Protein AF-A0A355H9S3-F1 (afdb_monomer)

Sequence (55 aa):
DLAAADEAVEKLKPLAKRTLRPEVLSGLGGFGGLFELNQSKYKNPVLVSGTDGVG

Nearest PDB structures (foldseek):
  5vk4-assembly1_B  TM=9.507E-01  e=1.385E-03  Neisseria gonorrhoeae
  1cli-assembly2_C  TM=9.007E-01  e=1.982E-02  Escherichia coli

Foldseek 3Di:
DVVVVVVVQVVCQVVVVVVDDPQWPDGPDDPDTGGDDDCVVDPDDDDDDDDDDPD

Structure (mmCIF, N/CA/C/O backbone):
data_AF-A0A355H9S3-F1
#
_entry.id   AF-A0A355H9S3-F1
#
loop_
_atom_site.group_PDB
_atom_site.id
_atom_site.type_symbol
_atom_site.label_atom_id
_atom_site.label_alt_id
_atom_site.label_comp_id
_atom_site.label_asym_id
_atom_site.label_entity_id
_atom_site.label_seq_id
_atom_site.pdbx_PDB_ins_code
_atom_site.Cartn_x
_atom_site.Cartn_y
_atom_site.Cartn_z
_atom_site.occupancy
_atom_site.B_iso_or_equiv
_atom_site.auth_seq_id
_atom_site.auth_comp_id
_atom_site.auth_asym_id
_atom_site.auth_atom_id
_atom_site.pdbx_PDB_model_num
ATOM 1 N N . ASP A 1 1 ? 13.375 -7.964 -20.836 1.00 64.19 1 ASP A N 1
ATOM 2 C CA . ASP A 1 1 ? 11.998 -7.651 -20.415 1.00 64.19 1 ASP A CA 1
ATOM 3 C C . ASP A 1 1 ? 11.904 -6.713 -19.208 1.00 64.19 1 ASP A C 1
ATOM 5 O O . ASP A 1 1 ? 10.917 -6.012 -19.064 1.00 64.19 1 ASP A O 1
ATOM 9 N N . LEU A 1 2 ? 12.951 -6.601 -18.378 1.00 86.06 2 LEU A N 1
ATOM 10 C CA . LEU A 1 2 ? 13.011 -5.604 -17.292 1.00 86.06 2 LEU A CA 1
ATOM 11 C C . LEU A 1 2 ? 12.714 -4.168 -17.763 1.00 86.06 2 LEU A C 1
ATOM 13 O O . LEU A 1 2 ? 11.927 -3.473 -17.139 1.00 86.06 2 LEU A O 1
ATOM 17 N N . ALA A 1 3 ? 13.244 -3.771 -18.923 1.00 92.19 3 ALA A N 1
ATOM 18 C CA . ALA A 1 3 ? 12.998 -2.444 -19.487 1.00 92.19 3 ALA A CA 1
ATOM 19 C C . ALA A 1 3 ? 11.509 -2.152 -19.768 1.00 92.19 3 ALA A C 1
ATOM 21 O O . ALA A 1 3 ? 11.065 -1.024 -19.582 1.00 92.19 3 ALA A O 1
ATOM 22 N N . ALA A 1 4 ? 10.729 -3.157 -20.187 1.00 93.69 4 ALA A N 1
ATOM 23 C CA . ALA A 1 4 ? 9.295 -2.987 -20.420 1.00 93.69 4 ALA A CA 1
ATOM 24 C C . ALA A 1 4 ? 8.528 -2.840 -19.096 1.00 93.69 4 ALA A C 1
ATOM 26 O O . ALA A 1 4 ? 7.593 -2.045 -19.004 1.00 93.69 4 ALA A O 1
ATOM 27 N N . ALA A 1 5 ? 8.953 -3.567 -18.056 1.00 89.81 5 ALA A N 1
ATOM 28 C CA . ALA A 1 5 ? 8.409 -3.418 -16.711 1.00 89.81 5 ALA A CA 1
ATOM 29 C C . ALA A 1 5 ? 8.705 -2.024 -16.134 1.00 89.81 5 ALA A C 1
ATOM 31 O O . ALA A 1 5 ? 7.793 -1.374 -15.623 1.00 89.81 5 ALA A O 1
ATOM 32 N N . ASP A 1 6 ? 9.936 -1.531 -16.281 1.00 91.12 6 ASP A N 1
ATOM 33 C CA . ASP A 1 6 ? 10.323 -0.191 -15.829 1.00 91.12 6 ASP A CA 1
ATOM 34 C C . ASP A 1 6 ? 9.519 0.899 -16.556 1.00 91.12 6 ASP A C 1
ATOM 36 O O . ASP A 1 6 ? 8.979 1.809 -15.923 1.00 91.12 6 ASP A O 1
ATOM 40 N N . GLU A 1 7 ? 9.341 0.774 -17.875 1.00 94.56 7 GLU A N 1
ATOM 41 C CA . GLU A 1 7 ? 8.514 1.699 -18.657 1.00 94.56 7 GLU A CA 1
ATOM 42 C C . GLU A 1 7 ? 7.047 1.696 -18.191 1.00 94.56 7 GLU A C 1
ATOM 44 O O . GLU A 1 7 ? 6.421 2.753 -18.055 1.00 94.56 7 GLU A O 1
ATOM 49 N N . ALA A 1 8 ? 6.486 0.516 -17.915 1.00 93.25 8 ALA A N 1
ATOM 50 C CA . ALA A 1 8 ? 5.130 0.394 -17.390 1.00 93.25 8 ALA A CA 1
ATOM 51 C C . ALA A 1 8 ? 4.998 1.049 -16.006 1.00 93.25 8 ALA A C 1
ATOM 53 O O . ALA A 1 8 ? 4.023 1.763 -15.755 1.00 93.25 8 ALA A O 1
ATOM 54 N N . VAL A 1 9 ? 5.991 0.866 -15.130 1.00 91.56 9 VAL A N 1
ATOM 55 C CA . VAL A 1 9 ? 6.037 1.514 -13.814 1.00 91.56 9 VAL A CA 1
ATOM 56 C C . VAL A 1 9 ? 6.020 3.036 -13.962 1.00 91.56 9 VAL A C 1
ATOM 58 O O . VAL A 1 9 ? 5.206 3.690 -13.305 1.00 91.56 9 VAL A O 1
ATOM 61 N N . GLU A 1 10 ? 6.829 3.614 -14.856 1.00 93.06 10 GLU A N 1
ATOM 62 C CA . GLU A 1 10 ? 6.826 5.066 -15.093 1.00 93.06 10 GLU A CA 1
ATOM 63 C C . GLU A 1 10 ? 5.466 5.584 -15.579 1.00 93.06 10 GLU A C 1
ATOM 65 O O . GLU A 1 10 ? 4.981 6.611 -15.096 1.00 93.06 10 GLU A O 1
ATOM 70 N N . LYS A 1 11 ? 4.797 4.849 -16.475 1.00 95.44 11 LYS A N 1
ATOM 71 C CA . LYS A 1 11 ? 3.460 5.215 -16.973 1.00 95.44 11 LYS A CA 1
ATOM 72 C C . LYS A 1 11 ? 2.382 5.147 -15.889 1.00 95.44 11 LYS A C 1
ATOM 74 O O . LYS A 1 11 ? 1.457 5.960 -15.8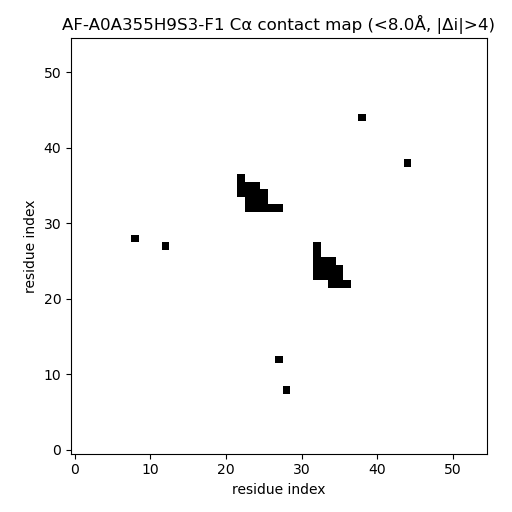90 1.00 95.44 11 LYS A O 1
ATOM 79 N N . LEU A 1 12 ? 2.488 4.199 -14.957 1.00 93.25 12 LEU A N 1
ATOM 80 C CA . LEU A 1 12 ? 1.499 3.988 -13.894 1.00 93.25 12 LEU A CA 1
ATOM 81 C C . LEU A 1 12 ? 1.692 4.923 -12.691 1.00 93.25 12 LEU A C 1
ATOM 83 O O . LEU A 1 12 ? 0.707 5.275 -12.035 1.00 93.25 12 LEU A O 1
ATOM 87 N N . LYS A 1 13 ? 2.924 5.378 -12.420 1.00 91.94 13 LYS A N 1
ATOM 88 C CA . LYS A 1 13 ? 3.250 6.307 -11.322 1.00 91.94 13 LYS A CA 1
ATOM 89 C C . LYS A 1 13 ? 2.288 7.492 -11.169 1.00 91.94 13 LYS A C 1
ATOM 91 O O . LYS A 1 13 ? 1.801 7.685 -10.053 1.00 91.94 13 LYS A O 1
ATOM 96 N N . PRO A 1 14 ? 1.966 8.289 -12.207 1.00 94.06 14 PRO A N 1
ATOM 97 C CA . PRO A 1 14 ? 1.063 9.430 -12.045 1.00 94.06 14 PRO A CA 1
ATOM 98 C C . PRO A 1 14 ? -0.370 9.017 -11.680 1.00 94.06 14 PRO A C 1
ATOM 100 O O . PRO A 1 14 ? -1.032 9.717 -10.912 1.00 94.06 14 PRO A O 1
ATOM 103 N N . LEU A 1 15 ? -0.843 7.875 -12.187 1.00 95.38 15 LEU A N 1
ATOM 104 C CA . LEU A 1 15 ? -2.188 7.371 -11.907 1.00 95.38 15 LEU A CA 1
ATOM 105 C C . LEU A 1 15 ? -2.308 6.902 -10.456 1.00 95.38 15 LEU A C 1
ATOM 107 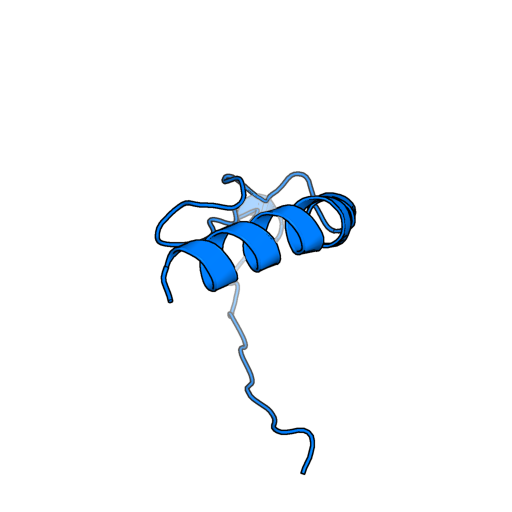O O . LEU A 1 15 ? -3.241 7.300 -9.762 1.00 95.38 15 LEU A O 1
ATOM 111 N N . ALA A 1 16 ? -1.333 6.128 -9.981 1.00 92.62 16 ALA A N 1
ATOM 112 C CA . ALA A 1 16 ? -1.287 5.662 -8.599 1.00 92.62 16 ALA A CA 1
ATOM 113 C C . ALA A 1 16 ? -0.983 6.801 -7.60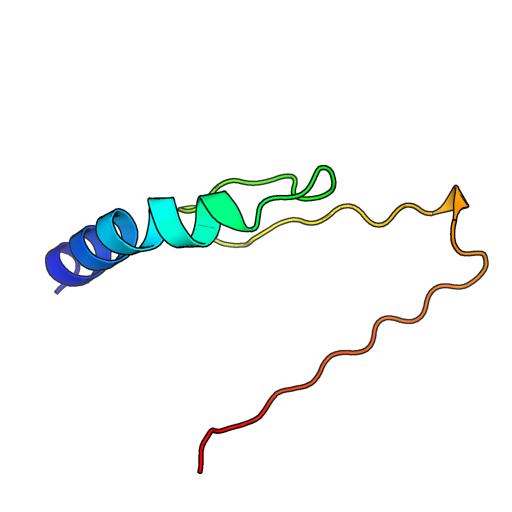5 1.00 92.62 16 ALA A C 1
ATOM 115 O O . ALA A 1 16 ? -1.539 6.837 -6.511 1.00 92.62 16 ALA A O 1
ATOM 116 N N . LYS A 1 17 ? -0.187 7.812 -7.989 1.00 91.62 17 LYS A N 1
ATOM 117 C CA . LYS A 1 17 ? 0.050 9.002 -7.152 1.00 91.62 17 LYS A CA 1
ATOM 118 C C . LYS A 1 17 ? -1.242 9.768 -6.840 1.00 91.62 17 LYS A C 1
ATOM 120 O O . LYS A 1 17 ? -1.374 10.322 -5.752 1.00 91.62 17 LYS A O 1
ATOM 125 N N . ARG A 1 18 ? -2.210 9.784 -7.764 1.00 95.12 18 ARG A N 1
ATOM 126 C CA . ARG A 1 18 ? -3.508 10.456 -7.576 1.00 95.12 18 ARG A CA 1
ATOM 127 C C . ARG A 1 18 ? -4.376 9.808 -6.491 1.00 95.12 18 ARG A C 1
ATOM 129 O O . ARG A 1 18 ? -5.292 10.456 -6.002 1.00 95.12 18 ARG A O 1
ATOM 136 N N . THR A 1 19 ? -4.100 8.561 -6.110 1.00 94.19 19 THR A N 1
ATOM 137 C CA . THR A 1 19 ? -4.856 7.841 -5.073 1.00 94.19 19 THR A CA 1
ATOM 138 C C . THR A 1 19 ? -4.174 7.872 -3.704 1.00 94.19 19 THR A C 1
ATOM 140 O O . THR A 1 19 ? -4.639 7.200 -2.783 1.00 94.19 19 THR A O 1
ATOM 143 N N . LEU A 1 20 ? -3.064 8.607 -3.555 1.00 93.81 20 LEU A N 1
ATOM 144 C CA . LEU A 1 20 ? -2.373 8.734 -2.276 1.00 93.81 20 LEU A CA 1
ATOM 145 C C . LEU A 1 20 ? -3.254 9.425 -1.239 1.00 93.81 20 LEU A C 1
ATOM 147 O O . LEU A 1 20 ? -4.021 10.342 -1.528 1.00 93.81 20 LEU A O 1
ATOM 151 N N . ARG A 1 21 ? -3.090 8.977 -0.003 1.00 94.00 21 ARG A N 1
ATOM 152 C CA . ARG A 1 21 ? -3.794 9.462 1.178 1.00 94.00 21 ARG A CA 1
ATOM 153 C C . ARG A 1 21 ? -2.808 9.515 2.348 1.00 94.00 21 ARG A C 1
ATOM 155 O O . ARG A 1 21 ? -1.774 8.849 2.261 1.00 94.00 21 ARG A O 1
ATOM 162 N N . PRO A 1 22 ? -3.079 10.313 3.398 1.00 94.00 22 PRO A N 1
ATOM 163 C CA . PRO A 1 22 ? -2.092 10.616 4.438 1.00 94.00 22 PRO A CA 1
ATOM 164 C C . PRO A 1 22 ? -1.505 9.392 5.143 1.00 94.00 22 PRO A C 1
ATOM 166 O O . PRO A 1 22 ? -0.393 9.451 5.645 1.00 94.00 22 PRO A O 1
ATOM 169 N N . GLU A 1 23 ? -2.243 8.287 5.169 1.00 95.88 23 GLU A N 1
ATOM 170 C CA . GLU A 1 23 ? -1.830 7.053 5.828 1.00 95.88 23 GLU A CA 1
ATOM 171 C C . GLU A 1 23 ? -0.849 6.209 5.001 1.00 95.88 23 GLU A C 1
ATOM 173 O O . GLU A 1 23 ? -0.278 5.254 5.518 1.00 95.88 23 GLU A O 1
ATOM 178 N N . VAL A 1 24 ? -0.651 6.504 3.713 1.00 94.69 24 VAL A N 1
ATOM 179 C CA . VAL A 1 24 ? 0.326 5.777 2.890 1.00 94.69 24 VAL A CA 1
ATOM 180 C C . VAL A 1 24 ? 1.733 6.234 3.270 1.00 94.69 24 VAL A C 1
ATOM 182 O O . VAL A 1 24 ? 2.076 7.401 3.099 1.00 94.69 24 VAL A O 1
ATOM 185 N N . LEU A 1 25 ? 2.565 5.302 3.739 1.00 90.12 25 LEU A N 1
ATOM 186 C CA . LEU A 1 25 ? 3.908 5.604 4.253 1.00 90.12 25 LEU A CA 1
ATOM 187 C C . LEU A 1 25 ? 5.019 5.445 3.203 1.00 90.12 25 LEU A C 1
ATOM 189 O O . LEU A 1 25 ? 6.163 5.819 3.450 1.00 90.12 25 LEU A O 1
ATOM 193 N N . SER A 1 26 ? 4.710 4.871 2.037 1.00 83.56 26 SER A N 1
ATOM 194 C CA . SER A 1 26 ? 5.697 4.547 1.001 1.00 83.56 26 SER A CA 1
ATOM 195 C C . SER A 1 26 ? 5.282 5.029 -0.390 1.00 83.56 26 SER A C 1
ATOM 197 O O . SER A 1 26 ? 4.102 5.083 -0.726 1.00 83.56 26 SER A O 1
ATOM 199 N N . GLY A 1 27 ? 6.272 5.319 -1.236 1.00 76.31 27 GLY A N 1
ATOM 200 C CA . GLY A 1 27 ? 6.073 5.556 -2.669 1.00 76.31 27 GLY A CA 1
ATOM 201 C C . GLY A 1 27 ? 6.063 4.268 -3.505 1.00 76.31 27 GLY A C 1
ATOM 202 O O . GLY A 1 27 ? 6.257 3.168 -2.992 1.00 76.31 27 GLY A O 1
ATOM 203 N N . LEU A 1 28 ? 5.868 4.417 -4.818 1.00 77.69 28 LEU A N 1
ATOM 204 C CA . LEU A 1 28 ? 5.980 3.326 -5.797 1.00 77.69 28 LEU A CA 1
ATOM 205 C C . LEU A 1 28 ? 7.450 2.999 -6.091 1.00 77.69 28 LEU A C 1
ATOM 207 O O . LEU A 1 28 ? 8.245 3.916 -6.292 1.00 77.69 28 LEU A O 1
ATOM 211 N N . GLY A 1 29 ? 7.780 1.706 -6.180 1.00 70.62 29 GLY A N 1
ATOM 212 C CA . GLY A 1 29 ? 9.122 1.212 -6.534 1.00 70.62 29 GLY A CA 1
ATOM 213 C C . GLY A 1 29 ? 9.854 0.446 -5.425 1.00 70.62 29 GLY A C 1
ATOM 214 O O . GLY A 1 29 ? 10.940 -0.068 -5.666 1.00 70.62 29 GLY A O 1
ATOM 215 N N . GLY A 1 30 ? 9.275 0.344 -4.224 1.00 78.56 30 GLY A N 1
ATOM 216 C CA . GLY A 1 30 ? 9.738 -0.575 -3.176 1.00 78.56 30 GLY A CA 1
ATOM 217 C C . GLY A 1 30 ? 9.123 -1.975 -3.308 1.00 78.56 30 GLY A C 1
ATOM 218 O O . GLY A 1 30 ? 8.138 -2.159 -4.018 1.00 78.56 30 GLY A O 1
ATOM 219 N N . PHE A 1 31 ? 9.672 -2.957 -2.582 1.00 81.19 31 PHE A N 1
ATOM 220 C CA . PHE A 1 31 ? 9.179 -4.347 -2.579 1.00 81.19 31 PHE A CA 1
ATOM 221 C C . PHE A 1 31 ? 7.732 -4.486 -2.065 1.00 81.19 31 PHE A C 1
ATOM 223 O O . PHE A 1 31 ? 7.028 -5.417 -2.443 1.00 81.19 31 PHE A O 1
ATOM 230 N N . GLY A 1 32 ? 7.270 -3.559 -1.221 1.00 86.25 32 GLY A N 1
ATOM 231 C CA . GLY A 1 32 ? 5.909 -3.551 -0.690 1.00 86.25 32 GLY A CA 1
ATOM 232 C C . GLY A 1 32 ? 5.403 -2.140 -0.406 1.00 86.25 32 GLY A C 1
ATOM 233 O O . GLY A 1 32 ? 6.189 -1.222 -0.168 1.00 86.25 32 GLY A O 1
ATOM 234 N N . GLY A 1 33 ? 4.079 -1.983 -0.442 1.00 90.25 33 GLY A N 1
ATOM 235 C CA . GLY A 1 33 ? 3.390 -0.768 -0.014 1.00 90.25 33 GLY A CA 1
ATOM 236 C C . GLY A 1 33 ? 3.114 -0.780 1.488 1.00 90.25 33 GLY A C 1
ATOM 237 O O . GLY A 1 33 ? 2.814 -1.830 2.056 1.00 90.25 33 GLY A O 1
ATOM 238 N N . LEU A 1 34 ? 3.197 0.385 2.127 1.00 93.25 34 LEU A N 1
ATOM 239 C CA . LEU A 1 34 ? 2.966 0.555 3.561 1.00 93.25 34 LEU A CA 1
ATOM 240 C C . LEU A 1 34 ? 1.794 1.505 3.818 1.00 93.25 34 LE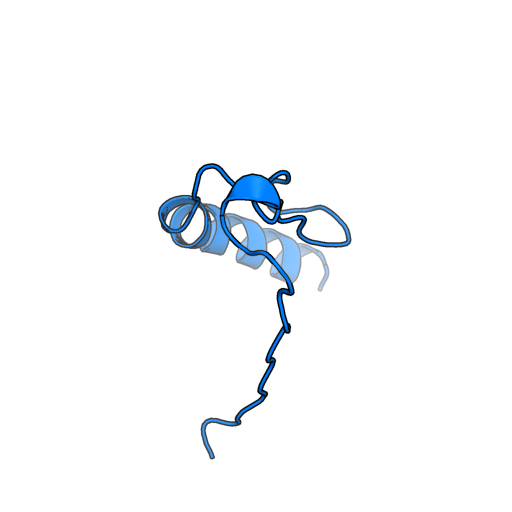U A C 1
ATOM 242 O O . LEU A 1 34 ? 1.662 2.538 3.157 1.00 93.25 34 LEU A O 1
ATOM 246 N N . PHE A 1 35 ? 0.968 1.166 4.808 1.00 94.75 35 PHE A N 1
ATOM 247 C CA . PHE A 1 35 ? -0.220 1.923 5.188 1.00 94.75 35 PHE A CA 1
ATOM 248 C C . PHE A 1 35 ? -0.389 1.941 6.714 1.00 94.75 35 PHE A C 1
ATOM 250 O O . PHE A 1 35 ? -0.405 0.887 7.349 1.00 94.75 35 PHE A O 1
ATOM 257 N N . GLU A 1 36 ? -0.536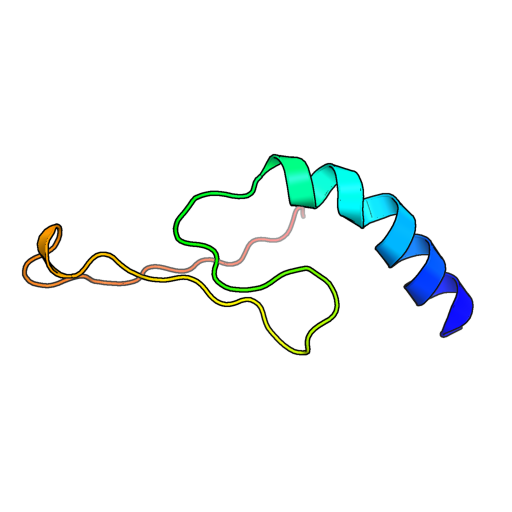 3.126 7.299 1.00 95.31 36 GLU A N 1
ATOM 258 C CA . GLU A 1 36 ? -0.741 3.325 8.732 1.00 95.31 36 GLU A CA 1
ATOM 259 C C . GLU A 1 36 ? -2.227 3.262 9.112 1.00 95.31 36 GLU A C 1
ATOM 261 O O . GLU A 1 36 ? -3.054 4.057 8.667 1.00 95.31 36 GLU A O 1
ATOM 266 N N . LEU A 1 37 ? -2.587 2.335 10.001 1.00 95.19 37 LEU A N 1
ATOM 267 C CA . LEU A 1 37 ? -3.924 2.312 10.587 1.00 95.19 37 LEU A CA 1
ATOM 268 C C . LEU A 1 37 ? -3.981 3.236 11.807 1.00 95.19 37 LEU A C 1
ATOM 270 O O . LEU A 1 37 ? -3.283 3.015 12.795 1.00 95.19 37 LEU A O 1
ATOM 274 N N . ASN A 1 38 ? -4.892 4.209 11.788 1.00 93.44 38 ASN A N 1
ATOM 275 C CA . ASN A 1 38 ? -5.174 5.018 12.969 1.00 93.44 38 ASN A 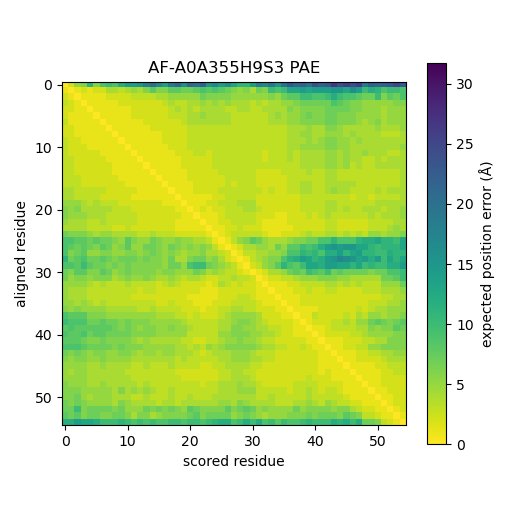CA 1
ATOM 276 C C . ASN A 1 38 ? -5.828 4.162 14.075 1.00 93.44 38 ASN A C 1
ATOM 278 O O . ASN A 1 38 ? -7.019 3.850 14.016 1.00 93.44 38 ASN A O 1
ATOM 282 N N . GLN A 1 39 ? -5.050 3.835 15.107 1.00 90.56 39 GLN A N 1
ATOM 283 C CA . GLN A 1 39 ? -5.481 3.003 16.234 1.00 90.56 39 GLN A CA 1
ATOM 284 C C . GLN A 1 39 ? -6.406 3.734 17.220 1.00 90.56 39 GLN A C 1
ATOM 286 O O . GLN A 1 39 ? -7.189 3.087 17.906 1.00 90.56 39 GLN A O 1
ATOM 291 N N . SER A 1 40 ? -6.381 5.071 17.284 1.00 94.69 40 SER A N 1
ATOM 292 C CA . SER A 1 40 ? -7.284 5.817 18.175 1.00 94.69 40 SER A CA 1
ATOM 293 C C . SER A 1 40 ? -8.717 5.871 17.644 1.00 94.69 40 SER A C 1
ATOM 295 O O . SER A 1 40 ? -9.662 6.022 18.416 1.00 94.69 40 SER A O 1
ATOM 297 N N . LYS A 1 41 ? -8.898 5.695 16.330 1.00 95.88 41 LYS A N 1
ATOM 298 C CA . LYS A 1 41 ? -10.215 5.671 15.684 1.00 95.88 41 LYS A CA 1
ATOM 299 C C . LYS A 1 41 ? -10.964 4.347 15.876 1.00 95.88 41 LYS A C 1
ATOM 301 O O . LYS A 1 41 ? -12.193 4.338 15.811 1.00 95.88 41 LYS A O 1
ATOM 306 N N . TYR A 1 42 ? -10.260 3.236 16.102 1.00 94.50 42 TYR A N 1
ATOM 307 C CA . TYR A 1 42 ? -10.861 1.901 16.142 1.00 94.50 42 TYR A CA 1
ATOM 308 C C . TYR A 1 42 ? -10.453 1.140 17.402 1.00 94.50 42 TYR A C 1
ATOM 310 O O . TYR A 1 42 ? -9.288 0.814 17.584 1.00 94.50 42 TYR A O 1
ATOM 318 N N . LYS A 1 43 ? -11.434 0.793 18.245 1.00 94.38 43 LYS A N 1
ATOM 319 C CA . LYS A 1 43 ? -11.196 0.085 19.515 1.00 94.38 43 LYS A CA 1
ATOM 320 C C . LYS A 1 43 ? -10.658 -1.339 19.322 1.00 94.38 43 LYS A C 1
ATOM 322 O O . LYS A 1 43 ? -9.748 -1.733 20.031 1.00 94.38 43 LYS A O 1
ATOM 327 N N . ASN A 1 44 ? -11.235 -2.095 18.386 1.00 94.94 44 ASN A N 1
ATOM 328 C CA . ASN A 1 44 ? -10.864 -3.478 18.066 1.00 94.94 44 ASN A CA 1
ATOM 329 C C . ASN A 1 44 ? -10.961 -3.670 16.541 1.00 94.94 44 ASN A C 1
ATOM 331 O O . ASN A 1 44 ? -11.979 -4.172 16.057 1.00 94.94 44 ASN A O 1
ATOM 335 N N . PRO A 1 45 ? -9.989 -3.169 15.759 1.00 95.38 45 PRO A N 1
ATOM 336 C CA . PRO A 1 45 ? -10.077 -3.210 14.305 1.00 95.38 45 PRO A CA 1
ATOM 337 C C . PRO A 1 45 ? -9.977 -4.647 13.782 1.00 95.38 45 PRO A C 1
ATOM 339 O O . PRO A 1 45 ? -9.145 -5.429 14.236 1.00 95.38 45 PRO A O 1
ATOM 342 N N . VAL A 1 46 ? -10.795 -4.968 12.780 1.00 95.94 46 VAL A N 1
ATOM 343 C CA . VAL A 1 46 ? -10.708 -6.210 12.003 1.00 95.94 46 VAL A CA 1
ATOM 344 C C . VAL A 1 46 ? -10.401 -5.833 10.561 1.00 95.94 46 VAL A C 1
ATOM 346 O O . VAL A 1 46 ? -11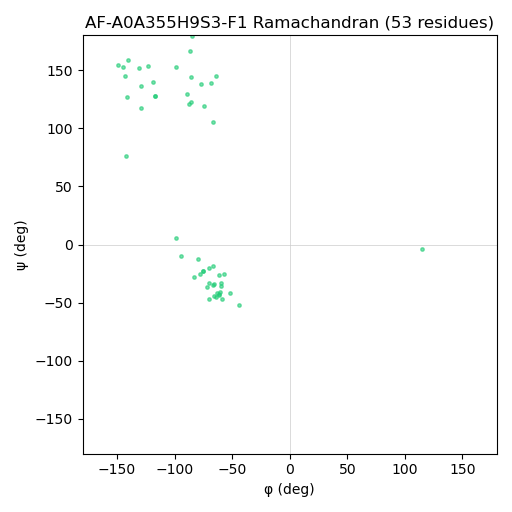.090 -4.994 9.979 1.00 95.94 46 VAL A O 1
ATOM 349 N N . LEU A 1 47 ? -9.356 -6.433 9.993 1.00 96.56 47 LEU A N 1
ATOM 350 C CA . LEU A 1 47 ? -8.995 -6.238 8.594 1.00 96.56 47 LEU A CA 1
ATOM 351 C C . LEU A 1 47 ? -9.729 -7.264 7.736 1.00 96.56 47 LEU A C 1
ATOM 353 O O . LEU A 1 47 ? -9.688 -8.459 8.017 1.00 96.56 47 LEU A O 1
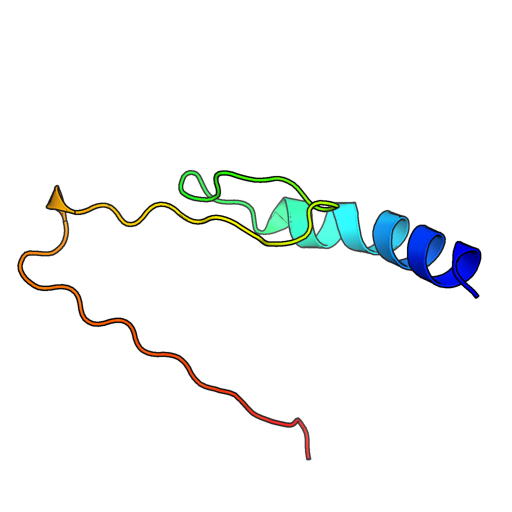ATOM 357 N N . VAL A 1 48 ? -10.382 -6.782 6.685 1.00 96.88 48 VAL A N 1
ATOM 358 C CA . VAL A 1 48 ? -11.064 -7.615 5.696 1.00 9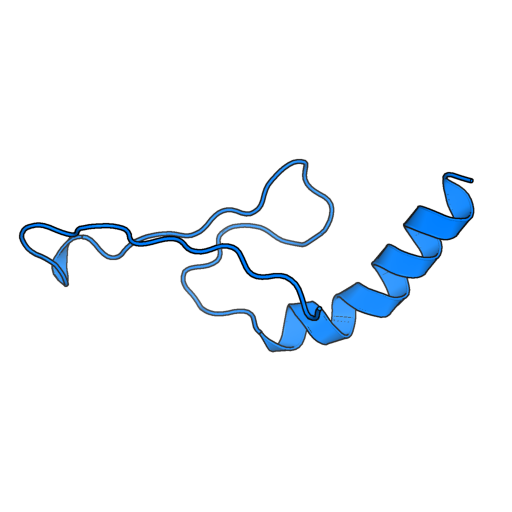6.88 48 VAL A CA 1
ATOM 359 C C . VAL A 1 48 ? -10.378 -7.399 4.356 1.00 96.88 48 VAL A C 1
ATOM 361 O O . VAL A 1 48 ? -10.208 -6.259 3.924 1.00 96.88 48 VAL A O 1
ATOM 364 N N . SER A 1 49 ? -9.983 -8.490 3.707 1.00 97.19 49 SER A N 1
ATOM 365 C CA . SER A 1 49 ? -9.446 -8.490 2.349 1.00 97.19 49 SER A CA 1
ATOM 366 C C . SER A 1 49 ? -10.270 -9.416 1.460 1.00 97.19 49 SER A C 1
ATOM 368 O O . SER A 1 49 ? -10.912 -10.355 1.930 1.00 97.19 49 SER A O 1
ATOM 370 N N . GLY A 1 50 ? -10.266 -9.123 0.165 1.00 96.88 50 GLY A N 1
ATOM 371 C CA . GLY A 1 50 ? -10.929 -9.916 -0.858 1.00 96.88 50 GLY A CA 1
ATOM 372 C C . GLY A 1 50 ? -10.112 -9.883 -2.140 1.00 96.88 50 GLY A C 1
ATOM 373 O O . GLY A 1 50 ? -9.367 -8.935 -2.389 1.00 96.88 50 GLY A O 1
ATOM 374 N N . THR A 1 51 ? -10.238 -10.937 -2.933 1.00 97.12 51 THR A N 1
ATOM 375 C CA . THR A 1 51 ? -9.650 -11.046 -4.266 1.00 97.12 51 THR A CA 1
ATOM 376 C C . THR A 1 51 ? -10.756 -11.463 -5.220 1.00 97.12 51 THR A C 1
ATOM 378 O O . THR A 1 51 ? -11.586 -12.296 -4.857 1.00 97.12 51 THR A O 1
ATOM 381 N N . ASP A 1 52 ? -10.799 -10.838 -6.392 1.00 96.06 52 ASP A N 1
ATOM 382 C CA . ASP A 1 52 ? -11.791 -11.130 -7.418 1.00 96.06 52 ASP A CA 1
ATOM 383 C C . ASP A 1 52 ? -11.153 -11.027 -8.806 1.00 96.06 52 ASP A C 1
ATOM 385 O O . ASP A 1 52 ? -10.260 -10.202 -9.031 1.00 96.06 52 ASP A O 1
ATOM 389 N N . GLY A 1 53 ? -11.597 -11.891 -9.712 1.00 94.88 53 GLY A N 1
ATOM 390 C CA . GLY A 1 53 ? -11.227 -11.878 -11.122 1.00 94.88 53 GLY A CA 1
ATOM 391 C C . GLY A 1 53 ? -12.319 -11.199 -11.942 1.00 94.88 53 GLY A C 1
ATOM 392 O O . GLY A 1 53 ? -13.484 -11.206 -11.570 1.00 94.88 53 GLY A O 1
ATOM 393 N N . VAL A 1 54 ? -11.964 -10.605 -13.082 1.00 94.25 54 VAL A N 1
ATOM 394 C CA . VAL A 1 54 ? -12.967 -9.976 -13.967 1.00 94.25 54 VAL A CA 1
ATOM 395 C C . VAL A 1 54 ? -13.881 -10.996 -14.664 1.00 94.25 54 VAL A C 1
ATOM 397 O O . VAL A 1 54 ? -14.961 -10.627 -15.122 1.00 94.25 54 VAL A O 1
ATOM 400 N N . GLY A 1 55 ? -13.441 -12.254 -14.751 1.00 83.75 55 GLY A N 1
ATOM 401 C CA . GLY A 1 55 ? -14.110 -13.400 -15.365 1.00 83.75 55 GLY A CA 1
ATOM 402 C C . GLY A 1 55 ? -13.249 -14.648 -15.246 1.00 83.75 55 GLY A C 1
ATOM 403 O O . GLY A 1 55 ? -12.006 -14.492 -15.287 1.00 83.75 55 GLY A O 1
#

Solvent-accessible surface area (backbone atoms only — not comparable to full-atom values): 3900 Å² total; per-residue (Å²): 112,67,68,58,53,52,52,48,49,64,69,44,46,67,63,58,58,72,70,66,54,93,43,51,76,53,69,91,89,58,99,62,83,44,73,61,78,68,62,89,83,39,95,78,79,78,92,85,87,86,86,84,73,100,119

Radius of gyration: 15.35 Å; Cα contacts (8 Å, |Δi|>4): 19; chains: 1; bounding box: 27×24×40 Å

Mean predicted aligned error: 4.21 Å

pLDDT: mean 91.31, std 6.77, range [64.19, 97.19]

Secondary structure (DSSP, 8-state):
-HHHHHHHHHHHHHHHHTT--TTB---TTSSS--B---TTT-SS-----------